Protein AF-A0A2S3HHN9-F1 (afdb_monomer)

Structure (mmCIF, N/CA/C/O backbone):
data_AF-A0A2S3HHN9-F1
#
_entry.id   AF-A0A2S3HHN9-F1
#
loop_
_atom_site.group_PDB
_atom_site.id
_atom_site.type_symbol
_atom_site.label_atom_id
_atom_site.label_alt_id
_atom_site.label_comp_id
_atom_site.label_asym_id
_atom_site.label_entity_id
_atom_site.label_seq_id
_atom_site.pdbx_PDB_ins_code
_atom_site.Cartn_x
_atom_site.Cartn_y
_atom_site.Cartn_z
_atom_site.occupancy
_atom_site.B_iso_or_equiv
_atom_site.auth_seq_id
_atom_site.auth_comp_id
_atom_site.auth_asym_id
_atom_site.auth_atom_id
_atom_site.pdbx_PDB_model_num
ATOM 1 N N . MET A 1 1 ? 6.731 47.060 45.182 1.00 40.75 1 MET A N 1
ATOM 2 C CA . MET A 1 1 ? 5.735 46.112 44.627 1.00 40.75 1 MET A CA 1
ATOM 3 C C . MET A 1 1 ? 5.580 46.343 43.125 1.00 40.75 1 MET A C 1
ATOM 5 O O . MET A 1 1 ? 5.546 47.492 42.720 1.00 40.75 1 MET A O 1
ATOM 9 N N . ARG A 1 2 ? 5.389 45.251 42.364 1.00 42.09 2 ARG A N 1
ATOM 10 C CA . ARG A 1 2 ? 4.967 45.145 40.944 1.00 42.09 2 ARG A CA 1
ATOM 11 C C . ARG A 1 2 ? 6.062 45.121 39.864 1.00 42.09 2 ARG A C 1
ATOM 13 O O . ARG A 1 2 ? 6.476 46.124 39.302 1.00 42.09 2 ARG A O 1
ATOM 20 N N . ARG A 1 3 ? 6.414 43.872 39.534 1.00 43.75 3 ARG A N 1
ATOM 21 C CA . ARG A 1 3 ? 6.952 43.381 38.259 1.00 43.75 3 ARG A CA 1
ATOM 22 C C . ARG A 1 3 ? 6.134 43.901 37.069 1.00 43.75 3 ARG A C 1
ATOM 24 O O . ARG A 1 3 ? 4.907 43.870 37.137 1.00 43.75 3 ARG A O 1
ATOM 31 N N . ARG A 1 4 ? 6.801 44.199 35.951 1.00 43.72 4 ARG A N 1
ATOM 32 C CA . ARG A 1 4 ? 6.308 43.920 34.588 1.00 43.72 4 ARG A CA 1
ATOM 33 C C . ARG A 1 4 ? 7.501 43.847 33.630 1.00 43.72 4 ARG A C 1
ATOM 35 O O . ARG A 1 4 ? 7.937 44.850 33.079 1.00 43.72 4 ARG A O 1
ATOM 42 N N . LEU A 1 5 ? 8.023 42.631 33.449 1.00 41.16 5 LEU A N 1
ATOM 43 C CA . LEU A 1 5 ? 8.777 42.276 32.248 1.00 41.16 5 LEU A CA 1
ATOM 44 C C . LEU A 1 5 ? 7.818 42.437 31.063 1.00 41.16 5 LEU A C 1
ATOM 46 O O . LEU A 1 5 ? 6.787 41.766 30.999 1.00 41.16 5 LEU A O 1
ATOM 50 N N . ARG A 1 6 ? 8.133 43.354 30.150 1.00 41.28 6 ARG A N 1
ATOM 51 C CA . ARG A 1 6 ? 7.423 43.491 28.879 1.00 41.28 6 ARG A CA 1
ATOM 52 C C . ARG A 1 6 ? 7.927 42.375 27.961 1.00 41.28 6 ARG A C 1
ATOM 54 O O . ARG A 1 6 ? 9.057 42.427 27.487 1.00 41.28 6 ARG A O 1
ATOM 61 N N . LEU A 1 7 ? 7.095 41.356 27.754 1.00 41.47 7 LEU A N 1
ATOM 62 C CA . LEU A 1 7 ? 7.249 40.389 26.669 1.00 41.47 7 LEU A CA 1
ATOM 63 C C . LEU A 1 7 ? 7.317 41.172 25.349 1.00 41.47 7 LEU A C 1
ATOM 65 O O . LEU A 1 7 ? 6.366 41.870 24.993 1.00 41.47 7 LEU A O 1
ATOM 69 N N . LYS A 1 8 ? 8.454 41.095 24.650 1.00 44.97 8 LYS A N 1
ATOM 70 C CA . LYS A 1 8 ? 8.546 41.504 23.247 1.00 44.97 8 LYS A CA 1
ATOM 71 C C . LYS A 1 8 ? 7.652 40.550 22.459 1.00 44.97 8 LYS A C 1
ATOM 73 O O . LYS A 1 8 ? 7.963 39.370 22.344 1.00 44.97 8 LYS A O 1
ATOM 78 N N . GLY A 1 9 ? 6.519 41.064 21.992 1.00 39.59 9 GLY A N 1
ATOM 79 C CA . GLY A 1 9 ? 5.653 40.361 21.061 1.00 39.59 9 GLY A CA 1
ATOM 80 C C . GLY A 1 9 ? 6.399 40.091 19.761 1.00 39.59 9 GLY A C 1
ATOM 81 O O . GLY A 1 9 ? 7.017 40.989 19.189 1.00 39.59 9 GLY A O 1
ATOM 82 N N . CYS A 1 10 ? 6.341 38.838 19.326 1.00 41.56 10 CYS A N 1
ATOM 83 C CA . CYS A 1 10 ? 6.658 38.425 17.974 1.00 41.56 10 CYS A CA 1
ATOM 84 C C . CYS A 1 10 ? 5.737 39.154 16.989 1.00 41.56 10 CYS A C 1
ATOM 86 O O . CYS A 1 10 ? 4.518 39.090 17.112 1.00 41.56 10 CYS A O 1
ATOM 88 N N . ALA A 1 11 ? 6.327 39.783 15.982 1.00 39.16 11 ALA A N 1
ATOM 89 C CA . ALA A 1 11 ? 5.678 40.031 14.705 1.00 39.16 11 ALA A CA 1
ATOM 90 C C . ALA A 1 11 ? 6.769 39.923 13.637 1.00 39.16 11 ALA A C 1
ATOM 92 O O . ALA A 1 11 ? 7.321 40.919 13.177 1.00 39.16 11 ALA A O 1
ATOM 93 N N . GLN A 1 12 ? 7.153 38.687 13.307 1.00 47.25 12 GLN A N 1
ATOM 94 C CA . GLN A 1 12 ? 7.814 38.437 12.032 1.00 47.25 12 GLN A CA 1
ATOM 95 C C . GLN A 1 12 ? 6.789 38.764 10.949 1.00 47.25 12 GLN A C 1
ATOM 97 O O . GLN A 1 12 ? 5.719 38.160 10.887 1.00 47.25 12 GLN A O 1
ATOM 102 N N . ALA A 1 13 ? 7.108 39.789 10.166 1.00 40.06 13 ALA A N 1
ATOM 103 C CA . ALA A 1 13 ? 6.363 40.190 8.993 1.00 40.06 13 ALA A CA 1
ATOM 104 C C . ALA A 1 13 ? 6.222 38.983 8.055 1.00 40.06 13 ALA A C 1
ATOM 106 O O . ALA A 1 13 ? 7.203 38.493 7.501 1.00 40.06 13 ALA A O 1
ATOM 107 N N . MET A 1 14 ? 4.994 38.492 7.911 1.00 41.00 14 MET A N 1
ATOM 108 C CA . MET A 1 14 ? 4.621 37.597 6.821 1.00 41.00 14 MET A CA 1
ATOM 109 C C . MET A 1 14 ? 4.812 38.370 5.508 1.00 41.00 14 MET A C 1
ATOM 111 O O . MET A 1 14 ? 4.268 39.478 5.402 1.00 41.00 14 MET A O 1
ATOM 115 N N . PRO A 1 15 ? 5.564 37.846 4.520 1.00 47.88 15 PRO A N 1
ATOM 116 C CA . PRO A 1 15 ? 5.622 38.465 3.211 1.00 47.88 15 PRO A CA 1
ATOM 117 C C . PRO A 1 15 ? 4.217 38.458 2.621 1.00 47.88 15 PRO A C 1
ATOM 119 O O . PRO A 1 15 ? 3.521 37.446 2.549 1.00 47.88 15 PRO A O 1
ATOM 122 N N . HIS A 1 16 ? 3.806 39.663 2.283 1.00 44.53 16 HIS A N 1
ATOM 123 C CA . HIS A 1 16 ? 2.536 40.041 1.709 1.00 44.53 16 HIS A CA 1
ATOM 124 C C . HIS A 1 16 ? 2.308 39.173 0.470 1.00 44.53 16 HIS A C 1
ATOM 126 O O . HIS A 1 16 ? 3.077 39.243 -0.488 1.00 44.53 16 HIS A O 1
ATOM 132 N N . LEU A 1 17 ? 1.268 38.337 0.509 1.00 45.75 17 LEU A N 1
ATOM 133 C CA . LEU A 1 17 ? 0.668 37.755 -0.685 1.00 45.75 17 LEU A CA 1
ATOM 134 C C . LEU A 1 17 ? 0.276 38.930 -1.583 1.00 45.75 17 LEU A C 1
ATOM 136 O O . LEU A 1 17 ? -0.749 39.576 -1.368 1.00 45.75 17 LEU A O 1
ATOM 140 N N . GLY A 1 18 ? 1.150 39.251 -2.534 1.00 36.00 18 GLY A N 1
ATOM 141 C CA . GLY A 1 18 ? 0.872 40.189 -3.603 1.00 36.00 18 GLY A CA 1
ATOM 142 C C . GLY A 1 18 ? -0.263 39.618 -4.432 1.00 36.00 18 GLY A C 1
ATOM 143 O O . GLY A 1 18 ? -0.045 38.782 -5.303 1.00 36.00 18 GLY A O 1
ATOM 144 N N . ILE A 1 19 ? -1.487 40.044 -4.137 1.00 45.50 19 ILE A N 1
ATOM 145 C CA . ILE A 1 19 ? -2.602 39.880 -5.058 1.00 45.50 19 ILE A CA 1
ATOM 146 C C . ILE A 1 19 ? -2.404 40.972 -6.103 1.00 45.50 19 ILE A C 1
ATOM 148 O O . ILE A 1 19 ? -2.883 42.096 -5.958 1.00 45.50 19 ILE A O 1
ATOM 152 N N . THR A 1 20 ? -1.617 40.663 -7.128 1.00 43.97 20 THR A N 1
ATOM 153 C CA . THR A 1 20 ? -1.579 41.470 -8.342 1.00 43.97 20 THR A CA 1
ATOM 154 C C . THR A 1 20 ? -2.961 41.344 -8.978 1.00 43.97 20 THR A C 1
ATOM 156 O O . THR A 1 20 ? -3.338 40.267 -9.438 1.00 43.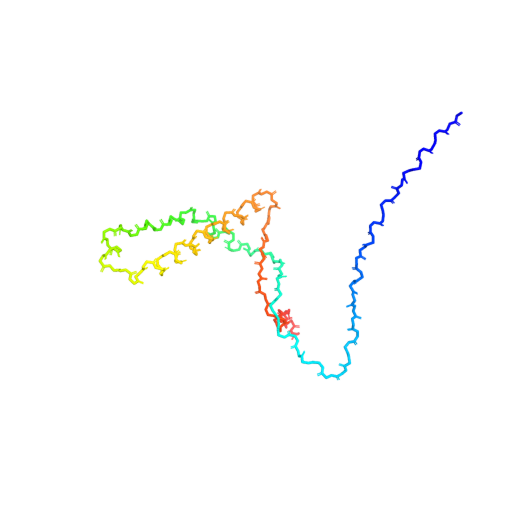97 20 THR A O 1
ATOM 159 N N . LEU A 1 21 ? -3.748 42.421 -8.925 1.00 42.22 21 LEU A N 1
ATOM 160 C CA . LEU A 1 21 ? -5.019 42.537 -9.634 1.00 42.22 21 LEU A CA 1
ATOM 161 C C . LEU A 1 21 ? -4.737 42.362 -11.130 1.00 42.22 21 LEU A C 1
ATOM 163 O O . LEU A 1 21 ? -4.115 43.216 -11.759 1.00 42.22 21 LEU A O 1
ATOM 167 N N . ALA A 1 22 ? -5.139 41.208 -11.653 1.00 41.59 22 ALA A N 1
ATOM 168 C CA . ALA A 1 22 ? -5.012 40.840 -13.049 1.00 41.59 22 ALA A CA 1
ATOM 169 C C . ALA A 1 22 ? -5.845 41.786 -13.922 1.00 41.59 22 ALA A C 1
ATOM 171 O O . ALA A 1 22 ? -7.068 41.854 -13.800 1.00 41.59 22 ALA A O 1
ATOM 172 N N . THR A 1 23 ? -5.158 42.502 -14.805 1.00 41.03 23 THR A N 1
ATOM 173 C CA . THR A 1 23 ? -5.710 43.161 -15.985 1.00 41.03 23 THR A CA 1
ATOM 174 C C . THR A 1 23 ? -6.433 42.142 -16.872 1.00 41.03 23 THR A C 1
ATOM 176 O O . THR A 1 23 ? -5.976 41.011 -17.053 1.00 41.03 23 THR A O 1
ATOM 179 N N . GLU A 1 24 ? -7.580 42.552 -17.416 1.00 46.03 24 GLU A N 1
ATOM 180 C CA . GLU A 1 24 ? -8.400 41.777 -18.347 1.00 46.03 24 GLU A CA 1
ATOM 181 C C . GLU A 1 24 ? -7.552 41.233 -19.512 1.00 46.03 24 GLU A C 1
ATOM 183 O O . GLU A 1 24 ? -6.879 41.989 -20.211 1.00 46.03 24 GLU A O 1
ATOM 188 N N . GLY A 1 25 ? -7.572 39.908 -19.702 1.00 49.53 25 GLY A N 1
ATOM 189 C CA . GLY A 1 25 ? -6.885 39.213 -20.802 1.00 49.53 25 GLY A CA 1
ATOM 190 C C . GLY A 1 25 ? -5.897 38.113 -20.393 1.00 49.53 25 GLY A C 1
ATOM 191 O O . GLY A 1 25 ? -5.246 37.532 -21.259 1.00 49.53 25 GLY A O 1
ATOM 192 N N . GLN A 1 26 ? -5.758 37.801 -19.101 1.00 43.47 26 GLN A N 1
ATOM 193 C CA . GLN A 1 26 ? -4.773 36.826 -18.630 1.00 43.47 26 GLN A CA 1
ATOM 194 C C . GLN A 1 26 ? -5.229 35.378 -18.884 1.00 43.47 26 GLN A C 1
ATOM 196 O O . GLN A 1 26 ? -6.297 34.954 -18.439 1.00 43.47 26 GLN A O 1
ATOM 201 N N . ALA A 1 27 ? -4.406 34.626 -19.622 1.00 52.19 27 ALA A N 1
ATOM 202 C CA . ALA A 1 27 ? -4.565 33.194 -19.853 1.00 52.19 27 ALA A CA 1
ATOM 203 C C . ALA A 1 27 ? -4.885 32.467 -18.537 1.00 52.19 27 ALA A C 1
ATOM 205 O O . ALA A 1 27 ? -4.260 32.739 -17.509 1.00 52.19 27 ALA A O 1
ATOM 206 N N . ARG A 1 28 ? -5.864 31.549 -18.570 1.00 54.00 28 ARG A N 1
ATOM 207 C CA . ARG A 1 28 ? -6.200 30.718 -17.407 1.00 54.00 28 ARG A CA 1
ATOM 208 C C . ARG A 1 28 ? -4.911 30.076 -16.888 1.00 54.00 28 ARG A C 1
ATOM 210 O O . ARG A 1 28 ? -4.182 29.508 -17.703 1.00 54.00 28 ARG A O 1
ATOM 217 N N . PRO A 1 29 ? -4.607 30.155 -15.583 1.00 53.22 29 PRO A N 1
ATOM 218 C CA . PRO A 1 29 ? -3.450 29.469 -15.041 1.00 53.22 29 PRO A CA 1
ATOM 219 C C . PRO A 1 29 ? -3.680 27.960 -15.162 1.00 53.22 29 PRO A C 1
ATOM 221 O O . PRO A 1 29 ? -4.323 27.341 -14.320 1.00 53.22 29 PRO A O 1
ATOM 224 N N . THR A 1 30 ? -3.161 27.360 -16.231 1.00 55.03 30 THR A N 1
ATOM 225 C CA . THR A 1 30 ? -2.921 25.920 -16.312 1.00 55.03 30 THR A CA 1
ATOM 226 C C . THR A 1 30 ? -1.826 25.600 -15.308 1.00 55.03 30 THR A C 1
ATOM 228 O O . THR A 1 30 ? -0.645 25.835 -15.558 1.00 55.03 30 THR A O 1
ATOM 231 N N . GLY A 1 31 ? -2.235 25.138 -14.134 1.00 63.72 31 GLY A N 1
ATOM 232 C C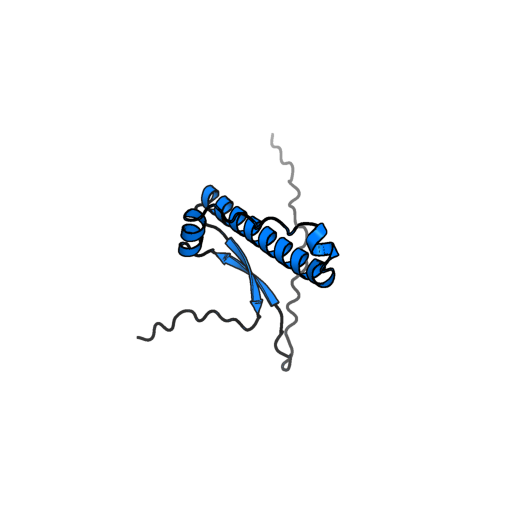A . GLY A 1 31 ? -1.338 24.761 -13.057 1.00 63.72 31 GLY A CA 1
ATOM 233 C C . GLY A 1 31 ? -1.917 23.604 -12.261 1.00 63.72 31 GLY A C 1
ATOM 234 O O . GLY A 1 31 ? -3.131 23.490 -12.091 1.00 63.72 31 GLY A O 1
ATOM 235 N N . VAL A 1 32 ? -1.025 22.758 -11.766 1.00 67.50 32 VAL A N 1
ATOM 236 C CA . VAL A 1 32 ? -1.349 21.702 -10.813 1.00 67.50 32 VAL A CA 1
ATOM 237 C C . VAL A 1 32 ? -1.216 22.294 -9.412 1.00 67.50 32 VAL A C 1
ATOM 239 O O . VAL A 1 32 ? -0.183 22.874 -9.072 1.00 67.50 32 VAL A O 1
ATOM 242 N N . VAL A 1 33 ? -2.262 22.183 -8.596 1.00 78.56 33 VAL A N 1
ATOM 243 C CA . VAL A 1 33 ? -2.257 22.635 -7.198 1.00 78.56 33 VAL A CA 1
ATOM 244 C C . VAL A 1 33 ? -2.264 21.423 -6.287 1.00 78.56 33 VAL A C 1
ATOM 246 O O . VAL A 1 33 ? -3.080 20.520 -6.450 1.00 78.56 33 VAL A O 1
ATOM 249 N N . ARG A 1 34 ? -1.402 21.431 -5.271 1.00 81.75 34 ARG A N 1
ATOM 250 C CA . ARG A 1 34 ? -1.449 20.439 -4.195 1.00 81.75 34 ARG A CA 1
ATOM 251 C C . ARG A 1 34 ? -2.533 20.811 -3.196 1.00 81.75 34 ARG A C 1
ATOM 253 O O . ARG A 1 34 ? -2.547 21.924 -2.669 1.00 81.75 34 ARG A O 1
ATOM 260 N N . ARG A 1 35 ? -3.455 19.888 -2.937 1.00 80.94 35 ARG A N 1
ATOM 261 C CA . ARG A 1 35 ? -4.516 20.041 -1.937 1.00 80.94 35 ARG A CA 1
ATOM 262 C C . ARG A 1 35 ? -4.528 18.854 -0.995 1.00 80.94 35 ARG A C 1
ATOM 264 O O . ARG A 1 35 ? -4.392 17.715 -1.419 1.00 80.94 35 ARG A O 1
ATOM 271 N N . THR A 1 36 ? -4.784 19.115 0.278 1.00 86.56 36 THR A N 1
ATOM 272 C CA . THR A 1 36 ? -5.021 18.067 1.269 1.00 86.56 36 THR A CA 1
ATOM 273 C C . THR A 1 36 ? -6.501 17.691 1.271 1.00 86.56 36 THR A C 1
ATOM 275 O O . THR A 1 36 ? -7.362 18.544 1.492 1.00 86.56 36 THR A O 1
ATOM 278 N N . ILE A 1 37 ? -6.812 16.416 1.048 1.00 88.94 37 ILE A N 1
ATOM 279 C CA . ILE A 1 37 ? -8.180 15.885 1.072 1.00 88.94 37 ILE A CA 1
ATOM 280 C C . ILE A 1 37 ? -8.335 14.819 2.152 1.00 88.94 37 ILE A C 1
ATOM 282 O O . ILE A 1 37 ? -7.381 14.132 2.512 1.00 88.94 37 ILE A O 1
ATOM 286 N N . ARG A 1 38 ? -9.557 14.654 2.668 1.00 90.00 38 ARG A N 1
ATOM 287 C CA . ARG A 1 38 ? -9.882 13.531 3.554 1.00 90.00 38 ARG A CA 1
ATOM 288 C C . ARG A 1 38 ? -9.975 12.234 2.761 1.00 90.00 38 ARG A C 1
ATOM 290 O O . ARG A 1 38 ? -10.657 12.173 1.738 1.00 90.00 38 ARG A O 1
ATOM 297 N N . VAL A 1 39 ? -9.340 11.191 3.283 1.00 91.75 39 VAL A N 1
ATOM 298 C CA . VAL A 1 39 ? -9.435 9.838 2.737 1.00 91.75 39 VAL A CA 1
ATOM 299 C C . VAL A 1 39 ? -10.838 9.297 3.006 1.00 91.75 39 VAL A C 1
ATOM 301 O O . VAL A 1 39 ? -11.385 9.449 4.100 1.00 91.75 39 VAL A O 1
ATOM 304 N N . ARG A 1 40 ? -11.446 8.673 1.994 1.00 92.25 40 ARG A N 1
ATOM 305 C CA . ARG A 1 40 ? -12.785 8.084 2.115 1.00 92.25 40 ARG A CA 1
ATOM 306 C C . ARG A 1 40 ? -12.753 6.884 3.061 1.00 92.25 40 ARG A C 1
ATOM 308 O O . ARG A 1 40 ? -11.889 6.022 2.938 1.00 92.25 40 ARG A O 1
ATOM 315 N N . GLU A 1 41 ? -13.756 6.770 3.925 1.00 89.25 41 GLU A N 1
ATOM 316 C CA . GLU A 1 41 ? -13.864 5.672 4.897 1.00 89.25 41 GLU A CA 1
ATOM 317 C C . GLU A 1 41 ? -13.862 4.284 4.232 1.00 89.25 41 GLU A C 1
ATOM 319 O O . GLU A 1 41 ? -13.220 3.363 4.724 1.00 89.25 41 GLU A O 1
ATOM 324 N N . ALA A 1 42 ? -14.514 4.141 3.072 1.00 91.00 42 ALA A N 1
ATOM 325 C CA . ALA A 1 42 ? -14.510 2.894 2.303 1.00 91.00 42 ALA A CA 1
ATOM 326 C C . ALA A 1 42 ? -13.092 2.449 1.903 1.00 91.00 42 ALA A C 1
ATOM 328 O O . ALA A 1 42 ? -12.790 1.260 1.932 1.00 91.00 42 ALA A O 1
ATOM 329 N N . HIS A 1 43 ? -12.211 3.402 1.583 1.00 89.69 43 HIS A N 1
ATOM 330 C CA . HIS A 1 43 ? -10.823 3.104 1.244 1.00 89.69 43 HIS A CA 1
ATOM 331 C C . HIS A 1 43 ? -10.031 2.653 2.477 1.00 89.69 43 HIS A C 1
ATOM 333 O O . HIS A 1 43 ? -9.317 1.660 2.418 1.00 89.69 43 HIS A O 1
ATOM 339 N N . ILE A 1 44 ? -10.226 3.314 3.622 1.00 89.12 44 ILE A N 1
ATOM 340 C CA . ILE A 1 44 ? -9.612 2.909 4.898 1.00 89.12 44 ILE A CA 1
ATOM 341 C C . ILE A 1 44 ? -10.054 1.488 5.278 1.00 89.12 44 ILE A C 1
ATOM 343 O O . ILE A 1 44 ? -9.219 0.659 5.626 1.00 89.12 44 ILE A O 1
ATOM 347 N N . LYS A 1 45 ? -11.349 1.171 5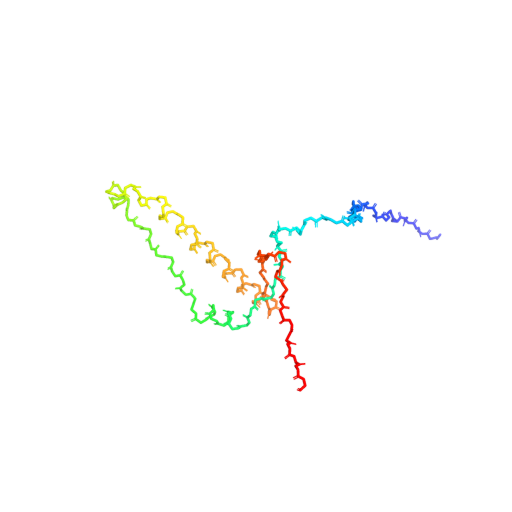.145 1.00 90.62 45 LYS A N 1
ATOM 348 C CA . LYS A 1 45 ? -11.876 -0.185 5.386 1.00 90.62 45 LYS A CA 1
ATOM 349 C C . LYS A 1 45 ? -11.230 -1.226 4.477 1.00 90.62 45 LYS A C 1
ATOM 351 O O . LYS A 1 45 ? -10.902 -2.308 4.945 1.00 90.62 45 LYS A O 1
ATOM 356 N N . GLN A 1 46 ? -11.020 -0.895 3.205 1.00 89.69 46 GLN A N 1
ATOM 357 C CA . GLN A 1 46 ? -10.332 -1.779 2.268 1.00 89.69 46 GLN A CA 1
ATOM 358 C C . GLN A 1 46 ? -8.874 -2.024 2.682 1.00 89.69 46 GLN A C 1
ATOM 360 O O . GLN A 1 46 ? -8.425 -3.165 2.655 1.00 89.69 46 GLN A O 1
ATOM 365 N N . LEU A 1 47 ? -8.153 -0.980 3.105 1.00 87.62 47 LEU A N 1
ATOM 366 C CA . LEU A 1 47 ? -6.779 -1.109 3.603 1.00 87.62 47 LEU A CA 1
ATOM 367 C C . LEU A 1 47 ? -6.698 -1.966 4.875 1.00 87.62 47 LEU A C 1
ATOM 369 O O . LEU A 1 47 ? -5.754 -2.730 5.040 1.00 87.62 47 LEU A O 1
ATOM 373 N N . LEU A 1 48 ? -7.695 -1.874 5.758 1.00 87.00 48 LEU A N 1
ATOM 374 C CA . LEU A 1 48 ? -7.780 -2.706 6.963 1.00 87.00 48 LEU A CA 1
ATOM 375 C C . LEU A 1 48 ? -8.136 -4.171 6.657 1.00 87.00 48 LEU A C 1
ATOM 377 O O . LEU A 1 48 ? -7.758 -5.056 7.420 1.00 87.00 48 LEU A O 1
ATOM 381 N N . ALA A 1 49 ? -8.872 -4.426 5.572 1.00 86.62 49 ALA A N 1
ATOM 382 C CA . ALA A 1 49 ? -9.315 -5.765 5.189 1.00 86.62 49 ALA A CA 1
ATOM 383 C C . ALA A 1 49 ? -8.209 -6.609 4.533 1.00 86.62 49 ALA A C 1
ATOM 385 O O . ALA A 1 49 ? -8.261 -7.834 4.619 1.00 86.62 49 ALA A O 1
ATOM 386 N N . ASP A 1 50 ? -7.215 -5.973 3.905 1.00 72.75 50 ASP A N 1
ATOM 387 C CA . ASP A 1 50 ? -6.086 -6.662 3.274 1.00 72.75 50 ASP A CA 1
ATOM 388 C C . ASP A 1 50 ? -4.734 -6.068 3.714 1.00 72.75 50 ASP A C 1
ATOM 390 O O . ASP A 1 50 ? -4.157 -5.214 3.032 1.00 72.75 50 ASP A O 1
ATOM 394 N N . PRO A 1 51 ? -4.202 -6.519 4.864 1.00 59.88 51 PRO A N 1
ATOM 395 C CA . PRO A 1 51 ? -2.931 -6.035 5.393 1.00 59.88 51 PRO A CA 1
ATOM 396 C C . PRO A 1 51 ? -1.706 -6.561 4.626 1.00 59.88 51 PRO A C 1
ATOM 398 O O . PRO A 1 51 ? -0.583 -6.169 4.944 1.00 59.88 51 PRO A O 1
ATOM 401 N N . ARG A 1 52 ? -1.867 -7.462 3.644 1.00 62.06 52 ARG A N 1
ATOM 402 C CA . ARG A 1 52 ? -0.746 -8.120 2.954 1.00 62.06 52 ARG A CA 1
ATOM 403 C C . ARG A 1 52 ? -0.624 -7.654 1.510 1.00 62.06 52 ARG A C 1
ATOM 405 O O . ARG A 1 52 ? -0.711 -8.440 0.573 1.00 62.06 52 ARG A O 1
ATOM 412 N N . ARG A 1 53 ? -0.255 -6.388 1.327 1.00 62.78 53 ARG A N 1
ATOM 413 C CA . ARG A 1 53 ? 0.394 -5.960 0.079 1.00 62.78 53 ARG A CA 1
ATOM 414 C C . ARG A 1 53 ? 1.856 -6.392 0.108 1.00 62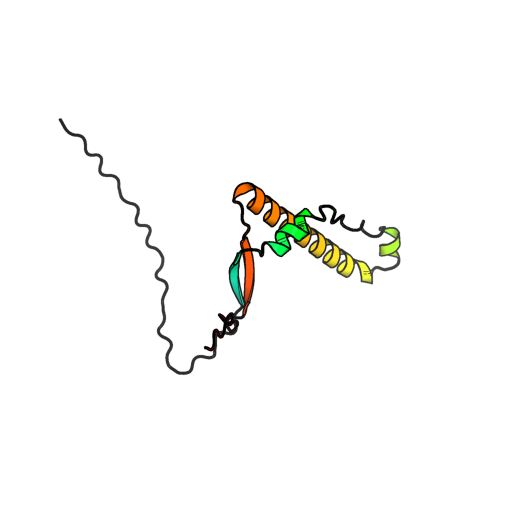.78 53 ARG A C 1
ATOM 416 O O . ARG A 1 53 ? 2.748 -5.565 0.253 1.00 62.78 53 ARG A O 1
ATOM 423 N N . THR A 1 54 ? 2.108 -7.700 0.061 1.00 57.38 54 THR A N 1
ATOM 424 C CA . THR A 1 54 ? 3.478 -8.210 -0.035 1.00 57.38 54 THR A CA 1
ATOM 425 C C . THR A 1 54 ? 4.057 -7.729 -1.366 1.00 57.38 54 THR A C 1
ATOM 427 O O . THR A 1 54 ? 3.509 -8.087 -2.412 1.00 57.38 54 THR A O 1
ATOM 430 N N . PRO A 1 55 ? 5.119 -6.903 -1.369 1.00 58.50 55 PRO A N 1
ATOM 431 C CA . PRO A 1 55 ? 5.768 -6.529 -2.614 1.00 58.50 55 PRO A CA 1
ATOM 432 C C . PRO A 1 55 ? 6.279 -7.807 -3.282 1.00 58.50 55 PRO A C 1
ATOM 434 O O . PRO A 1 55 ? 6.887 -8.658 -2.628 1.00 58.50 55 PRO A O 1
ATOM 437 N N . LEU A 1 56 ? 5.985 -7.967 -4.574 1.00 65.06 56 LEU A N 1
ATOM 438 C CA . LEU A 1 56 ? 6.524 -9.076 -5.353 1.00 65.06 56 LEU A CA 1
ATOM 439 C C . LEU A 1 56 ? 8.054 -9.027 -5.255 1.00 65.06 56 LEU A C 1
ATOM 441 O O . LEU A 1 56 ? 8.650 -7.960 -5.413 1.00 65.06 56 LEU A O 1
ATOM 445 N N . LEU A 1 57 ? 8.672 -10.171 -4.950 1.00 62.69 57 LEU A N 1
ATOM 446 C CA . LEU A 1 57 ? 10.127 -10.281 -4.877 1.00 62.69 57 LEU A CA 1
ATOM 447 C C . LEU A 1 57 ? 10.734 -9.798 -6.204 1.00 62.69 57 LEU A C 1
ATOM 449 O O . LEU A 1 57 ? 10.211 -10.156 -7.266 1.00 62.69 57 LEU A O 1
ATOM 453 N N . PRO A 1 58 ? 11.809 -8.989 -6.169 1.00 67.56 58 PRO A N 1
ATOM 454 C CA . PRO A 1 58 ? 12.475 -8.573 -7.393 1.00 67.56 58 PRO A CA 1
ATOM 455 C C . PRO A 1 58 ? 12.947 -9.806 -8.173 1.00 67.56 58 PRO A C 1
ATOM 457 O O . PRO A 1 58 ? 13.327 -10.824 -7.591 1.00 67.56 58 PRO A O 1
ATOM 460 N N . LEU A 1 59 ? 12.894 -9.707 -9.504 1.00 76.56 59 LEU A N 1
ATOM 461 C CA . LEU A 1 59 ? 13.414 -10.734 -10.407 1.00 76.56 59 LEU A CA 1
ATOM 462 C C . LEU A 1 59 ? 14.898 -10.996 -10.101 1.00 76.56 59 LEU A C 1
ATOM 464 O O . LEU A 1 59 ? 15.612 -10.084 -9.682 1.00 76.56 59 LEU A O 1
ATOM 468 N N . SER A 1 60 ? 15.364 -12.230 -10.305 1.00 82.00 60 SER A N 1
ATOM 469 C CA . SER A 1 60 ? 16.764 -12.581 -10.046 1.00 82.00 60 SER A CA 1
ATOM 470 C C . SER A 1 60 ? 17.720 -11.787 -10.943 1.00 82.00 60 SER A C 1
ATOM 472 O O . SER A 1 60 ? 17.398 -11.464 -12.089 1.00 82.00 60 SER A O 1
ATOM 474 N N . GLU A 1 61 ? 18.925 -11.504 -10.440 1.00 82.25 61 GLU A N 1
ATOM 475 C CA . GLU A 1 61 ? 19.937 -10.762 -11.206 1.00 82.25 61 GLU A CA 1
ATOM 476 C C . GLU A 1 61 ? 20.323 -11.511 -12.494 1.00 82.25 61 GLU A C 1
ATOM 478 O O . GLU A 1 61 ? 20.486 -10.887 -13.538 1.00 82.25 61 GLU A O 1
ATOM 483 N N . ASP A 1 62 ? 20.348 -12.848 -12.464 1.00 85.94 62 ASP A N 1
ATOM 484 C CA . ASP A 1 62 ? 20.605 -13.689 -13.642 1.00 85.94 62 ASP A CA 1
ATOM 485 C C . ASP A 1 62 ? 19.560 -13.471 -14.751 1.00 85.94 62 ASP A C 1
ATOM 487 O O . ASP A 1 62 ? 19.888 -13.410 -15.938 1.00 85.94 62 ASP A O 1
ATOM 491 N N . PHE A 1 63 ? 18.288 -13.287 -14.378 1.00 82.56 63 PHE A N 1
ATOM 492 C CA . PHE A 1 63 ? 17.219 -12.997 -15.334 1.00 82.56 63 PHE A CA 1
ATOM 493 C C . PHE A 1 63 ? 17.366 -11.596 -15.944 1.00 82.56 63 PHE A C 1
ATOM 495 O O . PHE A 1 63 ? 17.109 -11.401 -17.138 1.00 82.56 63 PHE A O 1
ATOM 502 N N . LEU A 1 64 ? 17.804 -10.622 -15.142 1.00 82.69 64 LEU A N 1
ATOM 503 C CA . LEU A 1 64 ? 18.047 -9.249 -15.588 1.00 82.69 64 LEU A CA 1
ATOM 504 C C . LEU A 1 64 ? 19.288 -9.132 -16.476 1.00 82.69 64 LEU A C 1
ATOM 506 O O . LEU A 1 64 ? 19.274 -8.340 -17.418 1.00 82.69 64 LEU A O 1
ATOM 510 N N . GLN A 1 65 ? 20.319 -9.949 -16.246 1.00 84.50 65 GLN A N 1
ATOM 511 C CA . GLN A 1 65 ? 21.476 -10.041 -17.141 1.00 84.50 65 GLN A CA 1
ATOM 512 C C . GLN A 1 65 ? 21.076 -10.529 -18.539 1.00 84.50 65 GLN A C 1
ATOM 514 O O . GLN A 1 65 ? 21.557 -9.989 -19.535 1.00 84.50 65 GLN A O 1
ATOM 519 N N . GLY A 1 66 ? 20.145 -11.486 -18.625 1.00 86.56 66 GLY A N 1
ATOM 520 C CA . GLY A 1 66 ? 19.571 -11.934 -19.899 1.00 86.56 66 GLY A CA 1
ATOM 521 C C . GLY A 1 66 ? 18.616 -10.925 -20.551 1.00 86.56 66 GLY A C 1
ATOM 522 O O . GLY A 1 66 ? 18.333 -11.030 -21.743 1.00 86.56 66 GLY A O 1
ATOM 523 N N . ASN A 1 67 ? 18.123 -9.936 -19.796 1.00 83.19 67 ASN A N 1
ATOM 524 C CA . ASN A 1 67 ? 17.101 -8.985 -20.239 1.00 83.19 67 ASN A CA 1
ATOM 525 C C . ASN A 1 67 ? 17.394 -7.549 -19.754 1.00 83.19 67 ASN A C 1
ATOM 527 O O . ASN A 1 67 ? 16.583 -6.960 -19.030 1.00 83.19 67 ASN A O 1
ATOM 531 N N . PRO A 1 68 ? 18.508 -6.924 -20.180 1.00 83.31 68 PRO A N 1
ATOM 532 C CA . PRO A 1 68 ? 18.961 -5.639 -19.636 1.00 83.31 68 PRO A CA 1
ATOM 533 C C . PRO A 1 68 ? 17.951 -4.499 -19.838 1.00 83.31 68 PRO A C 1
ATOM 535 O O . PRO A 1 68 ? 17.874 -3.583 -19.023 1.00 83.31 68 PRO A O 1
ATOM 538 N N . ARG A 1 69 ? 17.118 -4.582 -20.885 1.00 87.94 69 ARG A N 1
ATOM 539 C CA . ARG A 1 69 ? 16.056 -3.604 -21.180 1.00 87.94 69 ARG A CA 1
ATOM 540 C C . ARG A 1 69 ? 14.971 -3.538 -20.100 1.00 87.94 69 ARG A C 1
ATOM 542 O O . ARG A 1 69 ? 14.298 -2.521 -19.990 1.00 87.94 69 ARG A O 1
ATOM 549 N N . LEU A 1 70 ? 14.789 -4.600 -19.312 1.00 83.81 70 LEU A N 1
ATOM 550 C CA . LEU A 1 70 ? 13.761 -4.653 -18.269 1.00 83.81 70 LEU A CA 1
ATOM 551 C C . LEU A 1 70 ? 14.192 -3.952 -16.976 1.00 83.81 70 LEU A C 1
ATOM 553 O O . LEU A 1 70 ? 13.334 -3.632 -16.153 1.00 83.81 70 LEU A O 1
ATOM 557 N N . ARG A 1 71 ? 15.491 -3.682 -16.792 1.00 83.25 71 ARG A N 1
ATOM 558 C CA . ARG A 1 71 ? 16.048 -3.206 -15.518 1.00 83.25 71 ARG A CA 1
ATOM 559 C C . ARG A 1 71 ? 15.416 -1.899 -15.046 1.00 83.25 71 ARG A C 1
ATOM 561 O O . ARG A 1 71 ? 14.936 -1.828 -13.920 1.00 83.25 71 ARG A O 1
ATOM 568 N N . GLU A 1 72 ? 15.371 -0.891 -15.911 1.00 85.62 72 GLU A N 1
ATOM 569 C CA . GLU A 1 72 ? 14.792 0.416 -15.574 1.00 85.62 72 GLU A CA 1
ATOM 570 C C . GLU A 1 72 ? 13.290 0.313 -15.289 1.00 85.62 72 GLU A C 1
ATOM 572 O O . GLU A 1 72 ? 12.812 0.836 -14.284 1.00 85.62 72 GLU A O 1
ATOM 577 N N . SER A 1 73 ? 12.555 -0.431 -16.122 1.00 84.38 73 SER A N 1
ATOM 578 C CA . SER A 1 73 ? 11.114 -0.632 -15.940 1.00 84.38 73 SER A CA 1
ATOM 579 C C . SER A 1 73 ? 10.779 -1.361 -14.635 1.00 84.38 73 SER A C 1
ATOM 581 O O . SER A 1 73 ? 9.830 -0.987 -13.947 1.00 84.38 73 SER A O 1
ATOM 583 N N . LEU A 1 74 ? 11.588 -2.356 -14.253 1.00 83.94 74 LEU A N 1
ATOM 584 C CA . LEU A 1 74 ? 11.422 -3.087 -13.003 1.00 83.94 74 LEU A CA 1
ATOM 585 C C . LEU A 1 74 ? 11.705 -2.182 -11.803 1.00 83.94 74 LEU A C 1
ATOM 587 O O . LEU A 1 74 ? 10.924 -2.175 -10.856 1.00 83.94 74 LEU A O 1
ATOM 591 N N . LEU A 1 75 ? 12.782 -1.393 -11.845 1.00 82.69 75 LEU A N 1
ATOM 592 C CA . LEU A 1 75 ? 13.112 -0.451 -10.774 1.00 82.69 75 LEU A CA 1
ATOM 593 C C . LEU A 1 75 ? 12.008 0.596 -10.579 1.00 82.69 75 LEU A C 1
ATOM 595 O O . LEU A 1 75 ? 11.622 0.862 -9.441 1.00 82.69 75 LEU A O 1
ATOM 599 N N . ALA A 1 76 ? 11.457 1.140 -11.667 1.00 84.25 76 ALA A N 1
ATOM 600 C CA . ALA A 1 76 ? 10.339 2.080 -11.604 1.00 84.25 76 ALA A CA 1
ATOM 601 C C . ALA A 1 76 ? 9.075 1.436 -11.007 1.00 84.25 76 ALA A C 1
ATOM 603 O O . ALA A 1 76 ? 8.423 2.032 -10.148 1.00 84.25 76 ALA A O 1
ATOM 604 N N . ALA A 1 77 ? 8.754 0.202 -11.411 1.00 83.31 77 ALA A N 1
ATOM 605 C CA . ALA A 1 77 ? 7.620 -0.540 -10.865 1.00 83.31 77 ALA A CA 1
ATOM 606 C C . ALA A 1 77 ? 7.794 -0.836 -9.365 1.00 83.31 77 ALA A C 1
ATOM 608 O O . ALA A 1 77 ? 6.870 -0.616 -8.583 1.00 83.31 77 ALA A O 1
ATOM 609 N N . VAL A 1 78 ? 8.986 -1.274 -8.945 1.00 82.94 78 VAL A N 1
ATOM 610 C CA . VAL A 1 78 ? 9.309 -1.518 -7.531 1.00 82.94 78 VAL A CA 1
ATOM 611 C C . VAL A 1 78 ? 9.201 -0.227 -6.721 1.00 82.94 78 VAL A C 1
ATOM 613 O O . VAL A 1 78 ? 8.568 -0.227 -5.667 1.00 82.94 78 VAL A O 1
ATOM 616 N N . ALA A 1 79 ? 9.749 0.883 -7.220 1.00 84.06 79 ALA A N 1
ATOM 617 C CA . ALA A 1 79 ? 9.643 2.181 -6.559 1.00 84.06 79 ALA A CA 1
ATOM 618 C C . ALA A 1 79 ? 8.177 2.608 -6.376 1.00 84.06 79 ALA A C 1
ATOM 620 O O . ALA A 1 79 ? 7.790 2.990 -5.273 1.00 84.06 79 ALA A O 1
ATOM 621 N N . ALA A 1 80 ? 7.341 2.465 -7.410 1.00 84.12 80 ALA A N 1
ATOM 622 C CA . ALA A 1 80 ? 5.916 2.784 -7.332 1.00 84.12 80 ALA A CA 1
ATOM 623 C C . ALA A 1 80 ? 5.170 1.919 -6.299 1.00 84.12 80 ALA A C 1
ATOM 625 O O . ALA A 1 80 ? 4.358 2.437 -5.528 1.00 84.12 80 ALA A O 1
ATOM 626 N N . VAL A 1 81 ? 5.467 0.614 -6.239 1.00 82.88 81 VAL A N 1
ATOM 627 C CA . VAL A 1 81 ? 4.885 -0.295 -5.236 1.00 82.88 81 VAL A CA 1
ATOM 628 C C . VAL A 1 81 ? 5.292 0.125 -3.823 1.00 82.88 81 VAL A C 1
ATOM 630 O O . VAL A 1 81 ? 4.428 0.242 -2.955 1.00 82.88 81 VAL A O 1
ATOM 633 N N . LEU A 1 82 ? 6.578 0.403 -3.593 1.00 82.88 82 LEU A N 1
ATOM 634 C CA . LEU A 1 82 ? 7.076 0.843 -2.287 1.00 82.88 82 LEU A CA 1
ATOM 635 C C . LEU A 1 82 ? 6.455 2.179 -1.857 1.00 82.88 82 LEU A C 1
ATOM 637 O O . LEU A 1 82 ? 6.040 2.313 -0.706 1.00 82.88 82 LEU A O 1
ATOM 641 N N . SER A 1 83 ? 6.319 3.141 -2.775 1.00 83.88 83 SER A N 1
ATOM 642 C CA . SER A 1 83 ? 5.624 4.404 -2.501 1.00 83.88 83 SER A CA 1
ATOM 643 C C . SER A 1 83 ? 4.156 4.185 -2.125 1.00 83.88 83 SER A C 1
ATOM 645 O O . SER A 1 83 ? 3.685 4.779 -1.157 1.00 83.88 83 SER A O 1
ATOM 647 N N . SER A 1 84 ? 3.446 3.293 -2.825 1.00 85.19 84 SER A N 1
ATOM 648 C CA . SER A 1 84 ? 2.046 2.971 -2.513 1.00 85.19 84 SER A CA 1
ATOM 649 C C . SER A 1 84 ? 1.879 2.292 -1.146 1.00 85.19 84 SER A C 1
ATOM 651 O O . SER A 1 84 ? 0.899 2.549 -0.438 1.00 85.19 84 SER A O 1
ATOM 653 N N . ILE A 1 85 ? 2.829 1.435 -0.754 1.00 84.12 85 ILE A N 1
ATOM 654 C CA . ILE A 1 85 ? 2.853 0.819 0.581 1.00 84.12 85 ILE A CA 1
ATOM 655 C C . ILE A 1 85 ? 3.032 1.903 1.648 1.00 84.12 85 ILE A C 1
ATOM 657 O O . ILE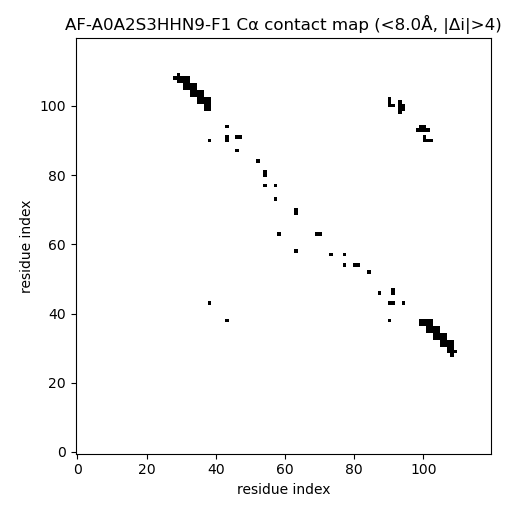 A 1 85 ? 2.206 1.992 2.555 1.00 84.12 85 ILE A O 1
ATOM 661 N N . ALA A 1 86 ? 4.037 2.771 1.498 1.00 86.50 86 ALA A N 1
ATOM 662 C CA . ALA A 1 86 ? 4.311 3.847 2.452 1.00 86.50 86 ALA A CA 1
ATOM 663 C C . ALA A 1 86 ? 3.116 4.806 2.618 1.00 86.50 86 ALA A C 1
ATOM 665 O O . ALA A 1 86 ? 2.778 5.220 3.729 1.00 86.50 86 ALA A O 1
ATOM 666 N N . GLU A 1 87 ? 2.434 5.134 1.520 1.00 89.31 87 GLU A N 1
ATOM 667 C CA . GLU A 1 87 ? 1.209 5.936 1.539 1.00 89.31 87 GLU A CA 1
ATOM 668 C C . GLU A 1 87 ? 0.083 5.239 2.318 1.00 89.31 87 GLU A C 1
ATOM 670 O O . GLU A 1 87 ? -0.545 5.846 3.190 1.00 89.31 87 GLU A O 1
ATOM 675 N N . SER A 1 88 ? -0.134 3.948 2.056 1.00 88.56 88 SER A N 1
ATOM 676 C CA . SER A 1 88 ? -1.157 3.145 2.737 1.00 88.56 88 SER A CA 1
ATOM 677 C C . SER A 1 88 ? -0.895 3.049 4.245 1.00 88.56 88 SER A C 1
ATOM 679 O O . SER A 1 88 ? -1.816 3.223 5.046 1.00 88.56 88 SER A O 1
ATOM 681 N N . GLU A 1 89 ? 0.359 2.831 4.646 1.00 89.25 89 GLU A N 1
ATOM 682 C CA . GLU A 1 89 ? 0.769 2.801 6.054 1.00 89.25 89 GLU A CA 1
ATOM 683 C C . GLU A 1 89 ? 0.523 4.147 6.743 1.00 89.25 89 GLU A C 1
ATOM 685 O O . GLU A 1 89 ? -0.045 4.190 7.836 1.00 89.25 89 GLU A O 1
ATOM 690 N N . ASN A 1 90 ? 0.869 5.259 6.088 1.00 91.50 90 ASN A N 1
ATOM 691 C CA . ASN A 1 90 ? 0.613 6.599 6.612 1.00 91.50 90 ASN A CA 1
ATOM 692 C C . ASN A 1 90 ? -0.891 6.863 6.818 1.00 91.50 90 ASN A C 1
ATOM 694 O O . ASN A 1 90 ? -1.289 7.411 7.849 1.00 91.50 90 ASN A O 1
ATOM 698 N N . ILE A 1 91 ? -1.743 6.447 5.874 1.00 91.81 91 ILE A N 1
ATOM 699 C CA . ILE A 1 91 ? -3.205 6.559 6.002 1.00 91.81 91 ILE A CA 1
ATOM 700 C C . ILE A 1 91 ? -3.699 5.792 7.233 1.00 91.81 91 ILE A C 1
ATOM 702 O O . ILE A 1 91 ? -4.454 6.339 8.042 1.00 91.81 91 ILE A O 1
ATOM 706 N N . LEU A 1 92 ? -3.265 4.541 7.397 1.00 91.56 92 LEU A N 1
ATOM 707 C CA . LEU A 1 92 ? -3.676 3.705 8.523 1.00 91.56 92 LEU A CA 1
ATOM 708 C C . LEU A 1 92 ? -3.180 4.267 9.861 1.00 91.56 92 LEU A C 1
ATOM 710 O O . LEU A 1 92 ? -3.958 4.350 10.811 1.00 91.56 92 LEU A O 1
ATOM 714 N N . LEU A 1 93 ? -1.929 4.730 9.930 1.00 92.88 93 LEU A N 1
ATOM 715 C CA . LEU A 1 93 ? -1.369 5.368 11.125 1.00 92.88 93 LEU A CA 1
ATOM 716 C C . LEU A 1 93 ? -2.164 6.611 11.537 1.00 92.88 93 LEU A C 1
ATOM 718 O O . LEU A 1 93 ? -2.533 6.747 12.705 1.00 92.88 93 LEU A O 1
ATOM 722 N N . GL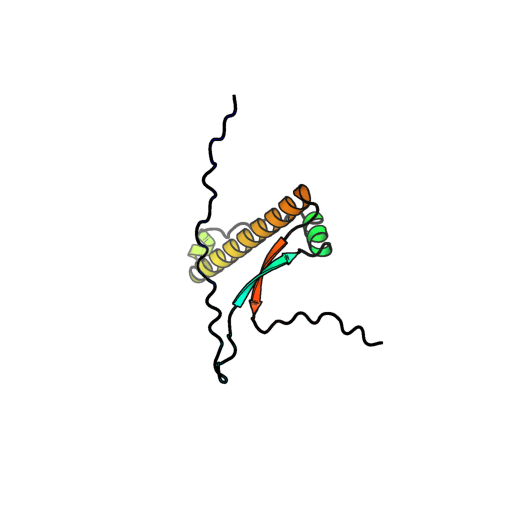N A 1 94 ? -2.473 7.503 10.589 1.00 94.00 94 GLN A N 1
ATOM 723 C CA . GLN A 1 94 ? -3.303 8.677 10.866 1.00 94.00 94 GLN A CA 1
ATOM 724 C C . GLN A 1 94 ? -4.691 8.278 11.376 1.00 94.00 94 GLN A C 1
ATOM 726 O O . GLN A 1 94 ? -5.172 8.860 12.350 1.00 94.00 94 GLN A O 1
ATOM 731 N N . PHE A 1 95 ? -5.312 7.271 10.755 1.00 93.06 95 PHE A N 1
ATOM 732 C CA . PHE A 1 95 ? -6.623 6.781 11.164 1.00 93.06 95 PHE A CA 1
ATOM 733 C C . PHE A 1 95 ? -6.610 6.226 12.593 1.00 93.06 95 PHE A C 1
ATOM 735 O O . PHE A 1 95 ? -7.460 6.618 13.391 1.00 93.06 95 PHE A O 1
ATOM 742 N N . PHE A 1 96 ? -5.626 5.400 12.958 1.00 92.38 96 PHE A N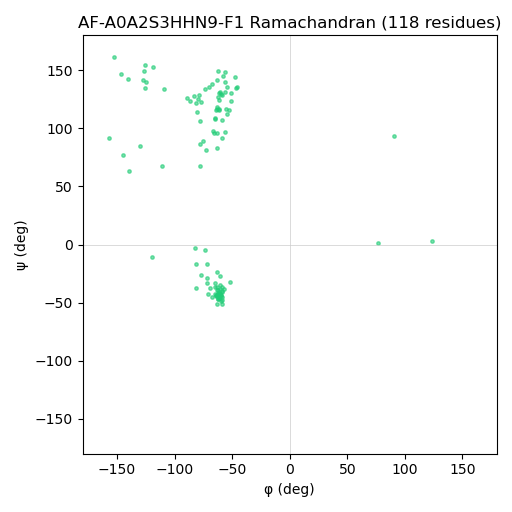 1
ATOM 743 C CA . PHE A 1 96 ? -5.512 4.871 14.322 1.00 92.38 96 PHE A CA 1
ATOM 744 C C . PHE A 1 96 ? -5.243 5.959 15.370 1.00 92.38 96 PHE A C 1
ATOM 746 O O . PHE A 1 96 ? -5.718 5.848 16.497 1.00 92.38 96 PHE A O 1
ATOM 753 N N . GLN A 1 97 ? -4.517 7.022 15.014 1.00 94.25 97 GLN A N 1
ATOM 754 C CA . GLN A 1 97 ? -4.206 8.117 15.941 1.00 94.25 97 GLN A CA 1
ATOM 755 C C . GLN A 1 97 ? -5.340 9.143 16.085 1.00 94.25 97 GLN A C 1
ATOM 757 O O . GLN A 1 97 ? -5.534 9.693 17.167 1.00 94.25 97 GLN A O 1
ATOM 762 N N . LYS A 1 98 ? -6.048 9.459 14.993 1.00 94.12 98 LYS A N 1
ATOM 763 C CA . LYS A 1 98 ? -6.959 10.620 14.909 1.00 94.12 98 LYS A CA 1
ATOM 764 C C . LYS A 1 98 ? -8.413 10.247 14.612 1.00 94.12 98 LYS A C 1
ATOM 766 O O . LYS A 1 98 ? -9.278 11.118 14.657 1.00 94.12 98 LYS A O 1
ATOM 771 N N . GLY A 1 99 ? -8.687 8.995 14.246 1.00 91.19 99 GLY A N 1
ATOM 772 C CA . GLY A 1 99 ? -9.991 8.532 13.753 1.00 91.19 99 GLY A CA 1
ATOM 773 C C . GLY A 1 99 ? -10.299 8.926 12.301 1.00 91.19 99 GLY A C 1
ATOM 774 O O . GLY A 1 99 ? -11.377 8.627 11.797 1.00 91.19 99 GLY A O 1
ATOM 775 N N . PHE A 1 100 ? -9.378 9.606 11.610 1.00 91.12 100 PHE A N 1
ATOM 776 C CA . PHE A 1 100 ? -9.488 9.969 10.194 1.00 91.12 100 PHE A CA 1
ATOM 777 C C . PHE A 1 100 ? -8.096 10.103 9.561 1.00 91.12 100 PHE A C 1
ATOM 779 O O . PHE A 1 100 ? -7.110 10.303 10.267 1.00 91.12 100 PHE A O 1
ATOM 786 N N . ALA A 1 101 ? -8.023 10.051 8.230 1.00 93.81 101 ALA A N 1
ATOM 787 C CA . ALA A 1 101 ? -6.785 10.243 7.479 1.00 93.81 101 ALA A CA 1
ATOM 788 C C . ALA A 1 101 ? -6.944 11.320 6.401 1.00 93.81 101 ALA A C 1
ATOM 790 O O . ALA A 1 101 ? -8.038 11.519 5.855 1.00 93.81 101 ALA A O 1
ATOM 791 N N . VAL A 1 102 ? -5.849 12.015 6.099 1.00 92.81 102 VAL A N 1
ATOM 792 C CA . VAL A 1 102 ? -5.757 12.973 4.996 1.00 92.81 102 VAL A CA 1
ATOM 793 C C . VAL A 1 102 ? -4.590 12.639 4.074 1.00 92.81 102 VAL A C 1
ATOM 795 O O . VAL A 1 102 ? -3.610 12.026 4.497 1.00 92.81 102 VAL A O 1
ATOM 798 N N . MET A 1 103 ? -4.709 13.062 2.820 1.00 90.56 103 MET A N 1
ATOM 799 C CA . MET A 1 103 ? -3.742 12.800 1.759 1.00 90.56 103 MET A CA 1
ATOM 800 C C . MET A 1 103 ? -3.577 14.040 0.886 1.00 90.56 103 MET A C 1
ATOM 802 O O . MET A 1 103 ? -4.552 14.759 0.648 1.00 90.56 103 MET A O 1
ATOM 806 N N . GLU A 1 104 ? -2.356 14.306 0.433 1.00 87.00 104 GLU A N 1
ATOM 807 C CA . GLU A 1 104 ? -2.093 15.359 -0.545 1.00 87.00 104 GLU A CA 1
ATOM 808 C C . GLU A 1 104 ? 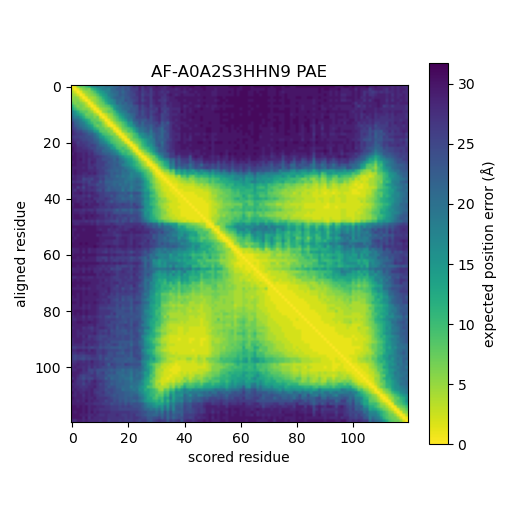-2.351 14.823 -1.948 1.00 87.00 104 GLU A C 1
ATOM 810 O O . GLU A 1 104 ? -1.842 13.773 -2.325 1.00 87.00 104 GLU A O 1
ATOM 815 N N . VAL A 1 105 ? -3.158 15.544 -2.716 1.00 83.25 105 VAL A N 1
ATOM 816 C CA . VAL A 1 105 ? -3.443 15.233 -4.111 1.00 83.25 105 VAL A CA 1
ATOM 817 C C . VAL A 1 105 ? -3.118 16.433 -4.976 1.00 83.25 105 VAL A C 1
ATOM 819 O O . VAL A 1 105 ? -3.383 17.584 -4.617 1.00 83.25 105 VAL A O 1
ATOM 822 N N . GLU A 1 106 ? -2.539 16.144 -6.127 1.00 83.94 106 GLU A N 1
ATOM 823 C CA . GLU A 1 106 ? -2.347 17.101 -7.199 1.00 83.94 106 GLU A CA 1
ATOM 824 C C . GLU A 1 106 ? -3.653 17.203 -7.993 1.00 83.94 106 GLU A C 1
ATOM 826 O O . GLU A 1 106 ? -4.198 16.204 -8.457 1.00 83.94 106 GLU A O 1
ATOM 831 N N . VAL A 1 107 ? -4.209 18.411 -8.064 1.00 78.00 107 VAL A N 1
ATOM 832 C CA . VAL A 1 107 ? -5.463 18.701 -8.766 1.00 78.00 107 VAL A CA 1
ATOM 833 C C . VAL A 1 107 ? -5.227 19.819 -9.758 1.00 78.00 107 VAL A C 1
ATOM 835 O O . VAL A 1 107 ? -4.642 20.848 -9.413 1.00 78.00 107 VAL A O 1
ATOM 838 N N . ASP A 1 108 ? -5.735 19.635 -10.969 1.00 77.69 108 ASP A N 1
ATOM 839 C CA . ASP A 1 108 ? -5.731 20.683 -11.980 1.00 77.69 108 ASP A CA 1
ATOM 840 C C . ASP A 1 108 ? -6.572 21.873 -11.513 1.00 77.69 108 ASP A C 1
ATOM 842 O O . ASP A 1 108 ? -7.639 21.710 -10.908 1.00 77.69 108 ASP A O 1
ATOM 846 N N . TYR A 1 109 ? -6.101 23.083 -11.814 1.00 65.50 109 TYR A N 1
ATOM 847 C CA . TYR A 1 109 ? -6.766 24.337 -11.448 1.00 65.50 109 TYR A CA 1
ATOM 848 C C . TYR A 1 109 ? -8.246 24.396 -11.877 1.00 65.50 109 TYR A C 1
ATOM 850 O O . TYR A 1 109 ? -9.067 24.980 -11.166 1.00 65.50 109 TYR A O 1
ATOM 858 N N . ASP A 1 110 ? -8.597 23.748 -12.993 1.00 65.25 110 ASP A N 1
ATOM 859 C CA . ASP A 1 110 ? -9.955 23.703 -13.551 1.00 65.25 110 ASP A CA 1
ATOM 860 C C . ASP A 1 110 ? -10.865 22.640 -12.898 1.00 65.25 110 ASP A C 1
ATOM 862 O O . ASP A 1 110 ? -12.059 22.562 -13.208 1.00 65.25 110 ASP A O 1
ATOM 866 N N . TYR A 1 111 ? -10.353 21.828 -11.965 1.00 56.47 111 TYR A N 1
ATOM 867 C CA . TYR A 1 111 ? -11.166 20.842 -11.257 1.00 56.47 111 TYR A CA 1
ATOM 868 C C . TYR A 1 111 ? -12.047 21.521 -10.195 1.00 56.47 111 TYR A C 1
ATOM 870 O O . TYR A 1 111 ? -11.687 21.654 -9.018 1.00 56.47 111 TYR A O 1
ATOM 878 N N . GLN A 1 112 ? -13.247 21.941 -10.604 1.00 52.84 112 GLN A N 1
ATOM 879 C CA . GLN A 1 112 ? -14.338 22.231 -9.678 1.00 52.84 112 GLN A CA 1
ATOM 880 C C . GLN A 1 112 ? -15.008 20.912 -9.269 1.00 52.84 112 GLN A C 1
ATOM 882 O O . GLN A 1 112 ? -15.647 20.268 -10.109 1.00 52.84 112 GLN A O 1
ATOM 887 N N . PRO A 1 113 ? -14.926 20.486 -7.993 1.00 49.78 113 PRO A N 1
ATOM 888 C CA . PRO A 1 113 ? -15.774 19.404 -7.531 1.00 49.78 113 PRO A CA 1
ATOM 889 C C . PRO A 1 113 ? -17.218 19.883 -7.680 1.00 49.78 113 PRO A C 1
ATOM 891 O O . PRO A 1 113 ? -17.611 20.857 -7.038 1.00 49.78 113 PRO A O 1
ATOM 894 N N . ARG A 1 114 ? -17.999 19.225 -8.546 1.00 48.38 114 ARG A N 1
ATOM 895 C CA . ARG A 1 114 ? -19.447 19.437 -8.635 1.00 48.38 114 ARG A CA 1
ATOM 896 C C . ARG A 1 114 ? -20.041 19.110 -7.266 1.00 48.38 114 ARG A C 1
ATOM 898 O O . ARG A 1 114 ? -20.344 17.956 -6.972 1.00 48.38 114 ARG A O 1
ATOM 905 N N . GLN A 1 115 ? -20.162 20.116 -6.404 1.00 44.91 115 GLN A N 1
ATOM 906 C CA . GLN A 1 115 ? -21.045 20.035 -5.254 1.00 44.91 115 GLN A CA 1
ATOM 907 C C . GLN A 1 115 ? -22.446 19.810 -5.816 1.00 44.91 115 GLN A C 1
ATOM 909 O O . GLN A 1 115 ? -22.833 20.444 -6.796 1.00 44.91 115 GLN A O 1
ATOM 914 N N . GLY A 1 116 ? -23.120 18.797 -5.277 1.00 41.19 116 GLY A N 1
ATOM 915 C CA . GLY A 1 116 ? -24.265 18.159 -5.903 1.00 41.19 116 GLY A CA 1
ATOM 916 C C . GLY A 1 116 ? -25.296 19.141 -6.444 1.00 41.19 116 GLY A C 1
ATOM 917 O O . GLY A 1 116 ? -25.737 20.053 -5.748 1.00 41.19 116 GLY A O 1
ATOM 918 N N . ALA A 1 117 ? -25.744 18.875 -7.668 1.00 42.06 117 ALA A N 1
ATOM 919 C CA . ALA A 1 117 ? -27.053 19.311 -8.112 1.00 42.06 117 ALA A CA 1
ATOM 920 C C . ALA A 1 117 ? -28.102 18.602 -7.236 1.00 42.06 117 ALA A C 1
ATOM 922 O O . ALA A 1 117 ? -28.639 17.560 -7.602 1.00 42.06 117 ALA A O 1
ATOM 923 N N . ARG A 1 118 ? -28.373 19.147 -6.046 1.00 48.38 118 ARG A N 1
ATOM 924 C CA . ARG A 1 118 ? -29.701 19.040 -5.440 1.00 48.38 118 ARG A CA 1
ATOM 925 C C . ARG A 1 118 ? -30.599 19.980 -6.241 1.00 48.38 118 ARG A C 1
ATOM 927 O O . ARG A 1 118 ? -30.770 21.138 -5.880 1.00 48.38 118 ARG A O 1
ATOM 934 N N . GLY A 1 119 ? -31.060 19.494 -7.390 1.00 40.78 119 GLY A N 1
ATOM 935 C CA . GLY A 1 119 ? -32.223 20.049 -8.069 1.00 40.78 119 GLY A CA 1
ATOM 936 C C . GLY A 1 119 ? -33.468 19.522 -7.367 1.00 40.78 119 GLY A C 1
ATOM 937 O O . GLY A 1 119 ? -33.534 18.321 -7.110 1.00 40.78 119 GLY A O 1
ATOM 938 N N . ASN A 1 120 ? -34.348 20.455 -6.997 1.00 40.28 120 ASN A N 1
ATOM 939 C CA . ASN A 1 120 ? -35.658 20.255 -6.368 1.00 40.28 120 ASN A CA 1
ATOM 940 C C . ASN A 1 120 ? -36.487 19.135 -6.995 1.00 40.28 120 ASN A C 1
ATOM 942 O O . ASN A 1 120 ? -36.502 19.056 -8.243 1.00 40.28 120 ASN A O 1
#

Foldseek 3Di:
DDDDDDPPDDDPDDPDPPPPPDDPPDDDPFDWDKDKDWDDPVVLVVCVVDVDPPPDDQDDVVVCVVPVVCVVVSVVVSVVSVVVNVVSVQQNVCCVVPVTGMDIDTDTPPDDDPPDPPDD

Mean predicted aligned error: 16.69 Å

Organism: NCBI:txid206008

pLDDT: mean 70.28, std 19.76, range [36.0, 94.25]

Sequence (120 aa):
MRRRLRLKGCAQAMPHLGITLATEGQARPTGVVRRTIRVREAHIKQLLADPRRTPLLPLSEDFLQGNPRLRESLLAAVAAVLSSIAESENILLQFFQKGFAVMEVEVDYDYQPRQGARGN

Nearest PDB structures (foldseek):
  8snb-assembly1_2B  TM=4.069E-01  e=8.718E+00  Strongylocentrotus purpuratus

Secondary structure (DSSP, 8-state):
---------------------PPTT------EEEEEEEPPHHHHHHHHH----PPPPPPPHHHHHH-TTHHHHHHHHHHHHHHHHHHHHHHHHHHHHHS--EEEEEEETT----------

Solvent-accessible surface area (backbone atoms only — not comparable to full-atom values): 7998 Å² total; per-residue (Å²): 140,84,88,78,85,78,77,82,76,87,74,81,78,71,82,75,82,78,78,74,82,78,64,92,84,71,75,78,74,88,43,77,41,81,42,79,41,74,58,56,68,72,56,55,51,52,52,69,73,53,82,74,80,69,76,77,78,78,78,55,68,72,60,38,71,78,37,64,84,49,49,64,60,49,52,52,51,51,51,52,52,53,52,54,50,54,51,51,51,51,37,51,52,36,26,77,75,68,78,48,30,67,46,78,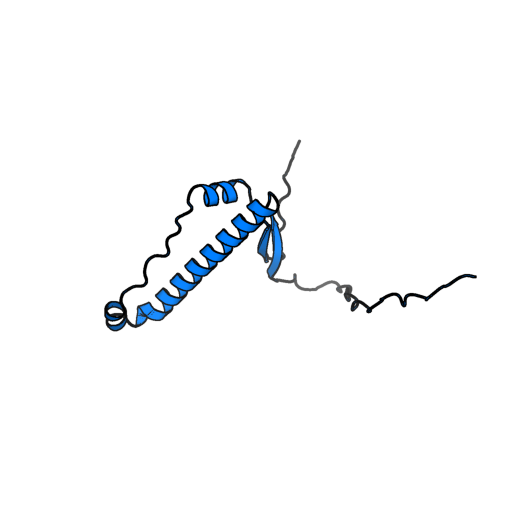42,80,38,54,65,84,68,72,80,79,73,74,87,81,72,131

Radius of gyration: 24.87 Å; Cα contacts (8 Å, |Δi|>4): 65; chains: 1; bounding box: 57×60×66 Å